Protein AF-A0A355FZE1-F1 (afdb_monomer)

Mean predicted aligned error: 9.06 Å

Radius of gyration: 17.26 Å; Cα contacts (8 Å, |Δi|>4): 70; chains: 1; bounding box: 46×21×51 Å

Structure (mmCIF, N/CA/C/O backbone):
data_AF-A0A355FZE1-F1
#
_entry.id   AF-A0A355FZE1-F1
#
loop_
_atom_site.group_PDB
_atom_site.id
_atom_site.type_symbol
_atom_site.label_atom_id
_atom_site.label_alt_id
_atom_site.label_comp_id
_atom_site.label_asym_id
_atom_site.label_entity_id
_atom_site.label_seq_id
_atom_site.pdbx_PDB_ins_code
_atom_site.Cartn_x
_atom_site.Cartn_y
_atom_site.Cartn_z
_atom_site.occupancy
_atom_site.B_iso_or_equiv
_atom_site.auth_seq_id
_atom_site.auth_comp_id
_atom_site.auth_asym_id
_atom_site.auth_atom_id
_atom_site.pdbx_PDB_model_num
ATOM 1 N N . MET A 1 1 ? 29.113 8.019 -31.674 1.00 62.69 1 MET A N 1
ATOM 2 C CA . MET A 1 1 ? 28.382 6.962 -30.937 1.00 62.69 1 MET A CA 1
ATOM 3 C C . MET A 1 1 ? 27.444 6.252 -31.897 1.00 62.69 1 MET A C 1
ATOM 5 O O . MET A 1 1 ? 26.692 6.928 -32.589 1.00 62.69 1 MET A O 1
ATOM 9 N N . ASN A 1 2 ? 27.499 4.921 -31.975 1.00 82.06 2 ASN A N 1
ATOM 10 C CA . ASN A 1 2 ? 26.604 4.149 -32.843 1.00 82.06 2 ASN A CA 1
ATOM 11 C C . ASN A 1 2 ? 25.167 4.205 -32.299 1.00 82.06 2 ASN A C 1
ATOM 13 O O . ASN A 1 2 ? 24.960 3.998 -31.106 1.00 82.06 2 ASN A O 1
ATOM 17 N N . ARG A 1 3 ? 24.172 4.452 -33.163 1.00 79.12 3 ARG A N 1
ATOM 18 C CA . ARG A 1 3 ? 22.740 4.500 -32.785 1.00 79.12 3 ARG A CA 1
ATOM 19 C C . ARG A 1 3 ? 22.289 3.226 -32.053 1.00 79.12 3 ARG A C 1
ATOM 21 O O . ARG A 1 3 ? 21.509 3.303 -31.112 1.00 79.12 3 ARG A O 1
ATOM 28 N N . THR A 1 4 ? 22.868 2.083 -32.413 1.00 81.75 4 THR A N 1
ATOM 29 C CA . THR A 1 4 ? 22.657 0.783 -31.760 1.00 81.75 4 THR A CA 1
ATOM 30 C C . THR A 1 4 ? 23.117 0.764 -30.299 1.00 81.75 4 THR A C 1
ATOM 32 O O . THR A 1 4 ? 22.442 0.196 -29.453 1.00 81.75 4 THR A O 1
ATOM 35 N N . PHE A 1 5 ? 24.231 1.424 -29.972 1.00 80.44 5 PHE A N 1
ATOM 36 C CA . PHE A 1 5 ? 24.755 1.490 -28.603 1.00 80.44 5 PHE A CA 1
ATOM 37 C C . PHE A 1 5 ? 23.846 2.318 -27.684 1.00 80.44 5 PHE A C 1
ATOM 39 O O . PHE A 1 5 ? 23.582 1.923 -26.552 1.00 80.44 5 PHE A O 1
ATOM 46 N N . ILE A 1 6 ? 23.310 3.432 -28.199 1.00 81.81 6 ILE A N 1
ATOM 47 C CA . ILE A 1 6 ? 22.346 4.274 -27.476 1.00 81.81 6 ILE A CA 1
ATOM 48 C C . ILE A 1 6 ? 21.060 3.486 -27.199 1.00 81.81 6 ILE A C 1
ATOM 50 O O . ILE A 1 6 ? 20.575 3.510 -26.075 1.00 81.81 6 ILE A O 1
ATOM 54 N N . ALA A 1 7 ? 20.547 2.740 -28.184 1.00 78.44 7 ALA A N 1
ATOM 55 C CA . ALA A 1 7 ? 19.356 1.908 -28.010 1.00 78.44 7 ALA A CA 1
ATOM 56 C C . ALA A 1 7 ? 19.547 0.812 -26.948 1.00 78.44 7 ALA A C 1
ATOM 58 O O . ALA A 1 7 ? 18.650 0.590 -26.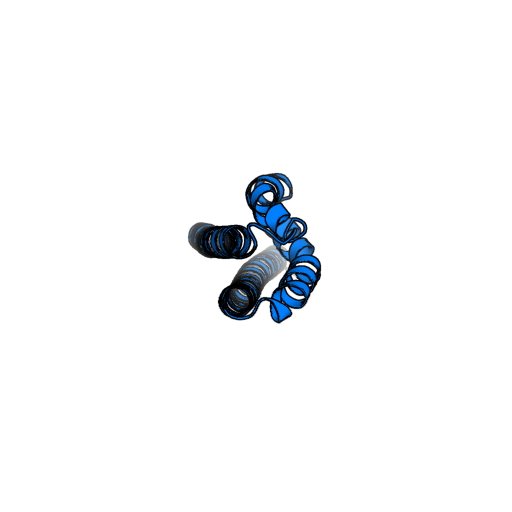141 1.00 78.44 7 ALA A O 1
ATOM 59 N N . VAL A 1 8 ? 20.720 0.171 -26.901 1.00 81.31 8 VAL A N 1
ATOM 60 C CA . VAL A 1 8 ? 21.039 -0.847 -25.884 1.00 81.31 8 VAL A CA 1
ATOM 61 C C . VAL A 1 8 ? 21.106 -0.238 -24.482 1.00 81.31 8 VAL A C 1
ATOM 63 O O . VAL A 1 8 ? 20.527 -0.799 -23.557 1.00 81.31 8 VAL A O 1
ATOM 66 N N . ILE A 1 9 ? 21.749 0.924 -24.316 1.00 82.69 9 ILE A N 1
ATOM 67 C CA . ILE A 1 9 ? 21.775 1.626 -23.021 1.00 82.69 9 ILE A CA 1
ATOM 68 C C . ILE A 1 9 ? 20.366 2.053 -22.609 1.00 82.69 9 ILE A C 1
ATOM 70 O O . ILE A 1 9 ? 19.992 1.880 -21.455 1.00 82.69 9 ILE A O 1
ATOM 74 N N . PHE A 1 10 ? 19.577 2.595 -23.537 1.00 72.50 10 PHE A N 1
ATOM 75 C CA . PHE A 1 10 ? 18.220 3.049 -23.246 1.00 72.50 10 PHE A CA 1
ATOM 76 C C . PHE A 1 10 ? 17.322 1.881 -22.830 1.00 72.50 10 PHE A C 1
ATOM 78 O O . PHE A 1 10 ? 16.635 1.964 -21.818 1.00 72.50 10 PHE A O 1
ATOM 85 N N . LEU A 1 11 ? 17.398 0.761 -23.554 1.00 78.62 11 LEU A N 1
ATOM 86 C CA . LEU A 1 11 ? 16.694 -0.471 -23.211 1.00 78.62 11 LEU A CA 1
ATOM 87 C C . LEU A 1 11 ? 17.116 -0.993 -21.831 1.00 78.62 11 LEU A C 1
ATOM 89 O O . LEU A 1 11 ? 16.263 -1.323 -21.013 1.00 78.62 11 LEU A O 1
ATOM 93 N N . PHE A 1 12 ? 18.420 -1.009 -21.545 1.00 73.31 12 PHE A N 1
ATOM 94 C CA . PHE A 1 12 ? 18.939 -1.420 -20.242 1.00 73.31 12 PHE A CA 1
ATOM 95 C C . PHE A 1 12 ? 18.441 -0.513 -19.107 1.00 73.31 12 PHE A C 1
ATOM 97 O O . PHE A 1 12 ? 17.981 -1.014 -18.085 1.00 73.31 12 PHE A O 1
ATOM 104 N N . LEU A 1 13 ? 18.478 0.811 -19.292 1.00 77.75 13 LEU A N 1
ATOM 105 C CA . LEU A 1 13 ? 17.978 1.778 -18.312 1.00 77.75 13 LEU A CA 1
ATOM 106 C C . LEU A 1 13 ? 16.485 1.581 -18.039 1.00 77.75 13 LEU A C 1
ATOM 108 O O . LEU A 1 13 ? 16.097 1.521 -16.878 1.00 77.75 13 LEU A O 1
ATOM 112 N N . VAL A 1 14 ? 15.667 1.414 -19.082 1.00 74.69 14 VAL A N 1
ATOM 113 C CA . VAL A 1 14 ? 14.220 1.172 -18.944 1.00 74.69 14 VAL A CA 1
ATOM 114 C C . VAL A 1 14 ? 13.948 -0.096 -18.137 1.00 74.69 14 VAL A C 1
ATOM 116 O O . VAL A 1 14 ? 13.121 -0.076 -17.227 1.00 74.69 14 VAL A O 1
ATOM 119 N N . ILE A 1 15 ? 14.678 -1.178 -18.418 1.00 72.50 15 ILE A N 1
ATOM 120 C CA . ILE A 1 15 ? 14.550 -2.438 -17.681 1.00 72.50 15 ILE A CA 1
ATOM 121 C C . ILE A 1 15 ? 14.935 -2.240 -16.211 1.00 72.50 15 ILE A C 1
ATOM 123 O O . ILE A 1 15 ? 14.166 -2.604 -15.325 1.00 72.50 15 ILE A O 1
ATOM 127 N N . VAL A 1 16 ? 16.087 -1.624 -15.925 1.00 73.06 16 VAL A N 1
ATOM 128 C CA . VAL A 1 16 ? 16.538 -1.378 -14.544 1.00 73.06 16 VAL A CA 1
ATOM 129 C C . VAL A 1 16 ? 15.538 -0.510 -13.780 1.00 73.06 16 VAL A C 1
ATOM 131 O O . VAL A 1 16 ? 15.205 -0.830 -12.637 1.00 73.06 16 VAL A O 1
ATOM 134 N N . THR A 1 17 ? 15.022 0.554 -14.395 1.00 72.75 17 THR A N 1
ATOM 135 C CA . THR A 1 17 ? 13.978 1.397 -13.801 1.00 72.75 17 THR A CA 1
ATOM 136 C C . THR A 1 17 ? 12.712 0.589 -13.508 1.00 72.75 17 THR A C 1
ATOM 138 O O . THR A 1 17 ? 12.208 0.657 -12.393 1.00 72.75 17 THR A O 1
ATOM 141 N N . ALA A 1 18 ? 12.242 -0.254 -14.431 1.00 69.44 18 ALA A N 1
ATOM 142 C CA . ALA A 1 18 ? 11.064 -1.094 -14.199 1.00 69.44 18 ALA A CA 1
ATOM 143 C C . ALA A 1 18 ? 11.257 -2.093 -13.036 1.00 69.44 18 ALA A C 1
ATOM 145 O O . ALA A 1 18 ? 10.379 -2.224 -12.179 1.00 69.44 18 ALA A O 1
ATOM 146 N N . VAL A 1 19 ? 12.423 -2.753 -12.955 1.00 71.12 19 VAL A N 1
ATOM 147 C CA . VAL A 1 19 ? 12.764 -3.686 -11.860 1.00 71.12 19 VAL A CA 1
ATOM 148 C C . VAL A 1 19 ? 12.830 -2.976 -10.517 1.00 71.12 19 VAL A C 1
ATOM 150 O O . VAL A 1 19 ? 12.214 -3.413 -9.544 1.00 71.12 19 VAL A O 1
ATOM 153 N N . THR A 1 20 ? 13.571 -1.874 -10.454 1.00 74.31 20 THR A N 1
ATOM 154 C CA . THR A 1 20 ? 13.775 -1.132 -9.206 1.00 74.31 20 THR A CA 1
ATOM 155 C C . THR A 1 20 ? 12.482 -0.507 -8.693 1.00 74.31 20 THR A C 1
ATOM 157 O O . THR A 1 20 ? 12.223 -0.582 -7.492 1.00 74.31 20 THR A O 1
ATOM 160 N N . SER A 1 21 ? 11.626 0.016 -9.576 1.00 75.94 21 SER A N 1
ATOM 161 C CA . SER A 1 21 ? 10.301 0.521 -9.203 1.00 75.94 21 SER A CA 1
ATOM 162 C C . SER A 1 21 ? 9.399 -0.584 -8.648 1.00 75.94 21 SER A C 1
ATOM 164 O O . SER A 1 21 ? 8.776 -0.383 -7.609 1.00 75.94 21 SER A O 1
ATOM 166 N N . SER A 1 22 ? 9.372 -1.773 -9.260 1.00 73.56 22 SER A N 1
ATOM 167 C CA . SER A 1 22 ? 8.563 -2.893 -8.754 1.00 73.56 22 SER A CA 1
ATOM 168 C C . SER A 1 22 ? 9.045 -3.398 -7.388 1.00 73.56 22 SER A C 1
ATOM 170 O O . SER A 1 22 ? 8.243 -3.596 -6.473 1.00 73.56 22 SER A O 1
ATOM 172 N N . ALA A 1 23 ? 10.359 -3.562 -7.208 1.00 79.50 23 ALA A N 1
ATOM 173 C CA . ALA A 1 23 ? 10.930 -3.976 -5.926 1.00 79.50 23 ALA A CA 1
ATOM 174 C C . ALA A 1 23 ? 10.669 -2.936 -4.822 1.00 79.50 23 ALA A C 1
ATOM 176 O O . ALA A 1 23 ? 10.312 -3.293 -3.697 1.00 79.50 23 ALA A O 1
ATOM 177 N N . TYR A 1 24 ? 10.800 -1.648 -5.152 1.00 84.38 24 TYR A N 1
ATOM 178 C CA . TYR A 1 24 ? 10.478 -0.551 -4.244 1.00 84.38 24 TYR A CA 1
ATOM 179 C C . TYR A 1 24 ? 9.005 -0.586 -3.820 1.00 84.38 24 TYR A C 1
ATOM 181 O O . TYR A 1 24 ? 8.715 -0.531 -2.628 1.00 84.38 24 TYR A O 1
ATOM 189 N N . LEU A 1 25 ? 8.078 -0.748 -4.764 1.00 81.62 25 LEU A N 1
ATOM 190 C CA . LEU A 1 25 ? 6.643 -0.760 -4.473 1.00 81.62 25 LEU A CA 1
ATOM 191 C C . LEU A 1 25 ? 6.201 -1.998 -3.695 1.00 81.62 25 LEU A C 1
ATOM 193 O O . LEU A 1 25 ? 5.383 -1.872 -2.787 1.00 81.62 25 LEU A O 1
ATOM 197 N N . ASN A 1 26 ? 6.778 -3.171 -3.972 1.00 82.69 26 ASN A N 1
ATOM 198 C CA . ASN A 1 26 ? 6.550 -4.362 -3.150 1.00 82.69 26 ASN A CA 1
ATOM 199 C C . ASN A 1 26 ? 6.967 -4.114 -1.697 1.00 82.69 26 ASN A C 1
ATOM 201 O O . ASN A 1 26 ? 6.187 -4.362 -0.783 1.00 82.69 26 ASN A O 1
ATOM 205 N N . ARG A 1 27 ? 8.147 -3.519 -1.480 1.00 86.75 27 ARG A N 1
ATOM 206 C CA . ARG A 1 27 ? 8.613 -3.166 -0.134 1.00 86.75 27 ARG A CA 1
ATOM 207 C C . ARG A 1 27 ? 7.698 -2.151 0.559 1.00 86.75 27 ARG A C 1
ATOM 209 O O . ARG A 1 27 ? 7.432 -2.300 1.747 1.00 86.75 27 ARG A O 1
ATOM 216 N N . GLN A 1 28 ? 7.212 -1.136 -0.160 1.00 85.12 28 GLN A N 1
ATOM 217 C CA . GLN A 1 28 ? 6.263 -0.159 0.391 1.00 85.12 28 GLN A CA 1
ATOM 218 C C . GLN A 1 28 ? 4.922 -0.806 0.758 1.00 85.12 28 GLN A C 1
ATOM 220 O O . GLN A 1 28 ? 4.344 -0.468 1.790 1.00 85.12 28 GLN A O 1
ATOM 225 N N . THR A 1 29 ? 4.454 -1.749 -0.062 1.00 85.44 29 THR A N 1
ATOM 226 C CA . THR A 1 29 ? 3.208 -2.490 0.178 1.00 85.44 29 THR A CA 1
ATOM 227 C C . THR A 1 29 ? 3.341 -3.404 1.392 1.00 85.44 29 THR A C 1
ATOM 229 O O . THR A 1 29 ? 2.461 -3.411 2.243 1.00 85.44 29 THR A O 1
ATOM 232 N N . ASP A 1 30 ? 4.469 -4.104 1.534 1.00 89.00 30 ASP A N 1
ATOM 233 C CA . ASP A 1 30 ? 4.763 -4.949 2.698 1.00 89.00 30 ASP A CA 1
ATOM 234 C C . ASP A 1 30 ? 4.834 -4.150 4.004 1.00 89.00 30 ASP A C 1
ATOM 236 O O . ASP A 1 30 ? 4.345 -4.590 5.047 1.00 89.00 30 ASP A O 1
ATOM 240 N N . GLU A 1 31 ? 5.425 -2.955 3.956 1.00 90.00 31 GLU A N 1
ATOM 241 C CA . GLU A 1 31 ? 5.476 -2.049 5.104 1.00 90.00 31 GLU A CA 1
ATOM 242 C C . GLU A 1 31 ? 4.071 -1.588 5.513 1.00 90.00 31 GLU A C 1
ATOM 244 O O . GLU A 1 31 ? 3.741 -1.602 6.699 1.00 90.00 31 GLU A O 1
ATOM 249 N N . LEU A 1 32 ? 3.231 -1.229 4.537 1.00 87.88 32 LEU A N 1
ATOM 250 C CA . LEU A 1 32 ? 1.838 -0.844 4.770 1.00 87.88 32 LEU A CA 1
ATOM 251 C C . LEU A 1 32 ? 0.996 -2.011 5.293 1.00 87.88 32 LEU A C 1
ATOM 253 O O . LEU A 1 32 ? 0.226 -1.808 6.223 1.00 87.88 32 LEU A O 1
ATOM 257 N N . LEU A 1 33 ? 1.181 -3.226 4.767 1.00 88.31 33 LEU A N 1
ATOM 258 C CA . LEU A 1 33 ? 0.530 -4.442 5.266 1.00 88.31 33 LEU A CA 1
ATOM 259 C C . LEU A 1 33 ? 0.897 -4.703 6.723 1.00 88.31 33 LEU A C 1
ATOM 261 O O . LEU A 1 33 ? 0.023 -4.847 7.571 1.00 88.31 33 LEU A O 1
ATOM 265 N N . THR A 1 34 ? 2.192 -4.670 7.034 1.00 90.81 34 THR A N 1
ATOM 266 C CA . THR A 1 34 ? 2.679 -4.865 8.405 1.00 90.81 34 THR A CA 1
ATOM 267 C C . THR A 1 34 ? 2.097 -3.815 9.354 1.00 90.81 34 THR A C 1
ATOM 269 O O . THR A 1 34 ? 1.774 -4.112 10.505 1.00 90.81 34 THR A O 1
ATOM 272 N N . LEU A 1 35 ? 1.977 -2.567 8.896 1.00 88.44 35 LEU A N 1
ATOM 273 C CA . LEU A 1 35 ? 1.396 -1.484 9.681 1.00 88.44 35 LEU A CA 1
ATOM 274 C C . LEU A 1 35 ? -0.123 -1.642 9.832 1.00 88.44 35 LEU A C 1
ATOM 276 O O . LEU A 1 35 ? -0.637 -1.406 10.920 1.00 88.44 35 LEU A O 1
ATOM 280 N N . ALA A 1 36 ? -0.822 -2.112 8.799 1.00 85.00 36 ALA A N 1
ATOM 281 C CA . ALA A 1 36 ? -2.254 -2.390 8.830 1.00 85.00 36 ALA A CA 1
ATOM 282 C C . ALA A 1 36 ? -2.598 -3.550 9.772 1.00 85.00 36 ALA A C 1
ATOM 284 O O . ALA A 1 36 ? -3.502 -3.427 10.594 1.00 85.00 36 ALA A O 1
ATOM 285 N N . GLU A 1 37 ? -1.820 -4.633 9.750 1.00 89.88 37 GLU A N 1
ATOM 286 C CA . GLU A 1 37 ? -1.948 -5.745 10.699 1.00 89.88 37 GLU A CA 1
ATOM 287 C C . GLU A 1 37 ? -1.724 -5.301 12.150 1.00 89.88 37 GLU A C 1
ATOM 289 O O . GLU A 1 37 ? -2.406 -5.762 13.072 1.00 89.88 37 GLU A O 1
ATOM 294 N N . LYS A 1 38 ? -0.760 -4.400 12.375 1.00 89.06 38 LYS A N 1
ATOM 295 C CA . LYS A 1 38 ? -0.512 -3.817 13.699 1.00 89.06 38 LYS A CA 1
ATOM 296 C C . LYS A 1 38 ? -1.641 -2.880 14.118 1.00 89.06 38 LYS A C 1
ATOM 298 O O . LYS A 1 38 ? -2.071 -2.965 15.265 1.00 89.06 38 LYS A O 1
ATOM 303 N N . ALA A 1 39 ? -2.135 -2.044 13.208 1.00 82.38 39 ALA A N 1
ATOM 304 C CA . ALA A 1 39 ? -3.255 -1.137 13.441 1.00 82.38 39 ALA A CA 1
ATOM 305 C C . ALA A 1 39 ? -4.542 -1.904 13.776 1.00 82.38 39 ALA A C 1
ATOM 307 O O . ALA A 1 39 ? -5.203 -1.593 14.760 1.00 82.38 39 ALA A O 1
ATOM 308 N N . PHE A 1 40 ? -4.812 -3.015 13.086 1.00 85.38 40 PHE A N 1
ATOM 309 C CA . PHE A 1 40 ? -5.935 -3.902 13.399 1.00 85.38 40 PHE A CA 1
ATOM 310 C C . PHE A 1 40 ? -5.940 -4.374 14.866 1.00 85.38 40 PHE A C 1
ATOM 312 O O . PHE A 1 40 ? -6.996 -4.512 15.486 1.00 85.38 40 PHE A O 1
ATOM 319 N N . ARG A 1 41 ? -4.754 -4.617 15.443 1.00 87.50 41 ARG A N 1
ATOM 320 C CA . ARG A 1 41 ? -4.591 -5.025 16.851 1.00 87.50 41 ARG A CA 1
ATOM 321 C C . ARG A 1 41 ? -4.509 -3.843 17.815 1.00 87.50 41 ARG A C 1
ATOM 323 O O . ARG A 1 41 ? -4.811 -4.009 18.993 1.00 87.50 41 ARG A O 1
ATOM 330 N N . ASN A 1 42 ? -4.058 -2.689 17.336 1.00 87.81 42 ASN A N 1
ATOM 331 C CA . ASN A 1 42 ? -3.826 -1.488 18.119 1.00 87.81 42 ASN A CA 1
ATOM 332 C C . ASN A 1 42 ? -4.325 -0.260 17.354 1.00 87.81 42 ASN A C 1
ATOM 334 O O . ASN A 1 42 ? -3.599 0.323 16.547 1.00 87.81 42 ASN A O 1
ATOM 338 N N . GLU A 1 43 ? -5.546 0.155 17.681 1.00 81.12 43 GLU A N 1
ATOM 339 C CA . GLU A 1 43 ? -6.246 1.273 17.046 1.00 81.12 43 GLU A CA 1
ATOM 340 C C . GLU A 1 43 ? -5.440 2.582 17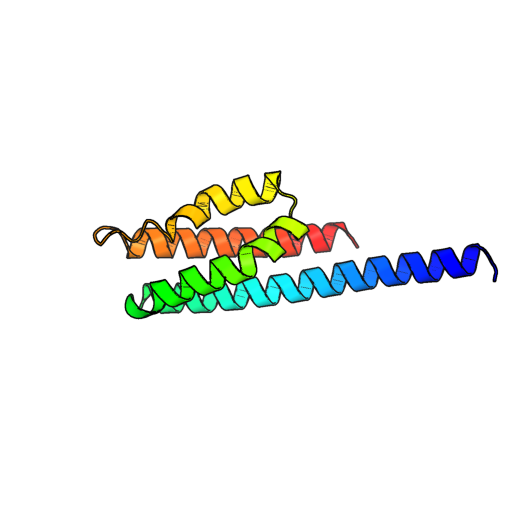.049 1.00 81.12 43 GLU A C 1
ATOM 342 O O . GLU A 1 43 ? -5.541 3.383 16.121 1.00 81.12 43 GLU A O 1
ATOM 347 N N . ALA A 1 44 ? -4.545 2.774 18.024 1.00 84.56 44 ALA A N 1
ATOM 348 C CA . ALA A 1 44 ? -3.683 3.952 18.094 1.00 84.56 44 ALA A CA 1
ATOM 349 C C . ALA A 1 44 ? -2.722 4.100 16.895 1.00 84.56 44 ALA A C 1
ATOM 351 O O . ALA A 1 44 ? -2.219 5.197 16.662 1.00 84.56 44 ALA A O 1
ATOM 352 N N . LEU A 1 45 ? -2.460 3.027 16.137 1.00 84.62 45 LEU A N 1
ATOM 353 C CA . LEU A 1 45 ? -1.588 3.041 14.953 1.00 84.62 45 LEU A CA 1
ATOM 354 C C . LEU A 1 45 ? -2.339 3.343 13.648 1.00 84.62 45 LEU A C 1
ATOM 356 O O . LEU A 1 45 ? -1.715 3.489 12.599 1.00 84.62 45 LEU A O 1
ATOM 360 N N . ALA A 1 46 ? -3.668 3.457 13.679 1.00 79.56 46 ALA A N 1
ATOM 361 C CA . ALA A 1 46 ? -4.438 3.779 12.481 1.00 79.56 46 ALA A CA 1
ATOM 362 C C . ALA A 1 46 ? -4.096 5.138 11.854 1.00 79.56 46 ALA A C 1
ATOM 364 O O . ALA A 1 46 ? -3.970 5.198 10.632 1.00 79.56 46 ALA A O 1
ATOM 365 N N . PRO A 1 47 ? -3.904 6.219 12.639 1.00 81.06 47 PRO A N 1
ATOM 366 C CA . PRO A 1 47 ? -3.476 7.499 12.085 1.00 81.06 47 PRO A CA 1
ATOM 367 C C . PRO A 1 47 ? -2.130 7.387 11.362 1.00 81.06 47 PRO A C 1
ATOM 369 O O . PRO A 1 47 ? -1.968 7.945 10.283 1.00 81.06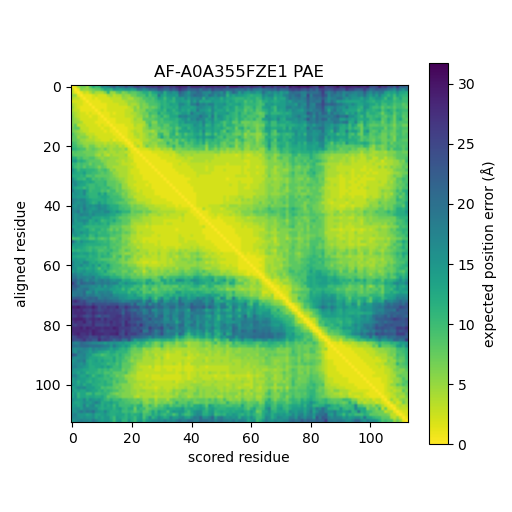 47 PRO A O 1
ATOM 372 N N . GLU A 1 48 ? -1.191 6.607 11.910 1.00 87.00 48 GLU A N 1
ATOM 373 C CA . GLU A 1 48 ? 0.107 6.353 11.277 1.00 87.00 48 GLU A CA 1
ATOM 374 C C . GLU A 1 48 ? -0.055 5.601 9.951 1.00 87.00 48 GLU A C 1
ATOM 376 O O . GLU A 1 48 ? 0.578 5.962 8.961 1.00 87.00 48 GLU A O 1
ATOM 381 N N . LEU A 1 49 ? -0.939 4.598 9.903 1.00 83.56 49 LEU A N 1
ATOM 382 C CA . LEU A 1 49 ? -1.271 3.877 8.674 1.00 83.56 49 LEU A CA 1
ATOM 383 C C . LEU A 1 49 ? -1.841 4.808 7.600 1.00 83.56 49 LEU A C 1
ATOM 385 O O . LEU A 1 49 ? -1.420 4.726 6.448 1.00 83.56 49 LEU A O 1
ATOM 389 N N . VAL A 1 50 ? -2.758 5.703 7.977 1.00 81.44 50 VAL A N 1
ATOM 390 C CA . VAL A 1 50 ? -3.361 6.685 7.062 1.00 81.44 50 VAL A CA 1
ATOM 391 C C . VAL A 1 50 ? -2.288 7.625 6.518 1.00 81.44 50 VAL A C 1
ATOM 393 O O . VAL A 1 50 ? -2.143 7.744 5.305 1.00 81.44 50 VAL A O 1
ATOM 396 N N . THR A 1 51 ? -1.472 8.222 7.390 1.00 84.25 51 THR A N 1
ATOM 397 C CA . THR A 1 51 ? -0.377 9.110 6.972 1.00 84.25 51 THR A CA 1
ATOM 398 C C . THR A 1 51 ? 0.607 8.386 6.052 1.00 84.25 51 THR A C 1
ATOM 400 O O . THR A 1 51 ? 0.981 8.906 5.002 1.00 84.25 51 THR A O 1
ATOM 403 N N . LYS A 1 52 ? 0.995 7.151 6.391 1.00 85.44 52 LYS A N 1
ATOM 404 C CA . LYS A 1 52 ? 1.905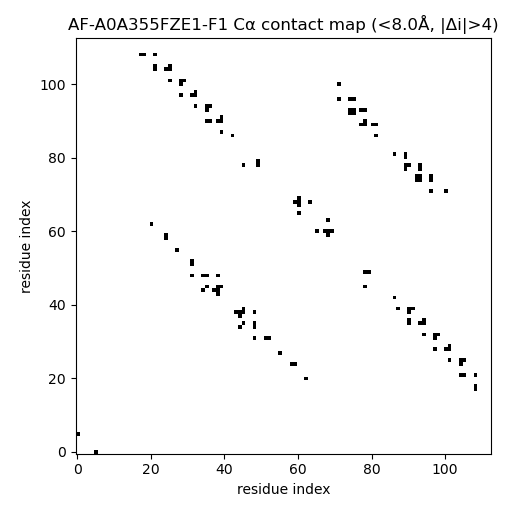 6.349 5.563 1.00 85.44 52 LYS A CA 1
ATOM 405 C C . LYS A 1 52 ? 1.297 5.975 4.219 1.00 85.44 52 LYS A C 1
ATOM 407 O O . LYS A 1 52 ? 2.028 5.925 3.231 1.00 85.44 52 LYS A O 1
ATOM 412 N N . TRP A 1 53 ? -0.004 5.707 4.163 1.00 84.44 53 TRP A N 1
ATOM 413 C CA . TRP A 1 53 ? -0.711 5.491 2.907 1.00 84.44 53 TRP A CA 1
ATOM 414 C C . TRP A 1 53 ? -0.681 6.755 2.046 1.00 84.44 53 TRP A C 1
ATOM 416 O O . TRP A 1 53 ? -0.268 6.689 0.892 1.00 84.44 53 TRP A O 1
ATOM 426 N N . GLU A 1 54 ? -1.014 7.915 2.611 1.00 83.06 54 GLU A N 1
ATOM 427 C CA . GLU A 1 54 ? -1.028 9.197 1.897 1.00 83.06 54 GLU A CA 1
ATOM 428 C C . GLU A 1 54 ? 0.348 9.598 1.346 1.00 83.06 54 GLU A C 1
ATOM 430 O O . GLU A 1 54 ? 0.438 10.095 0.223 1.00 83.06 54 GLU A O 1
ATOM 435 N N . GLU A 1 55 ? 1.425 9.334 2.091 1.00 85.44 55 GLU A N 1
ATOM 436 C CA . GLU A 1 55 ? 2.806 9.545 1.632 1.00 85.44 55 GLU A CA 1
ATOM 437 C C . GLU A 1 55 ? 3.139 8.692 0.395 1.00 85.44 55 GLU A C 1
ATOM 439 O O . GLU A 1 55 ? 3.891 9.114 -0.486 1.00 85.44 55 GLU A O 1
ATOM 444 N N . LYS A 1 56 ? 2.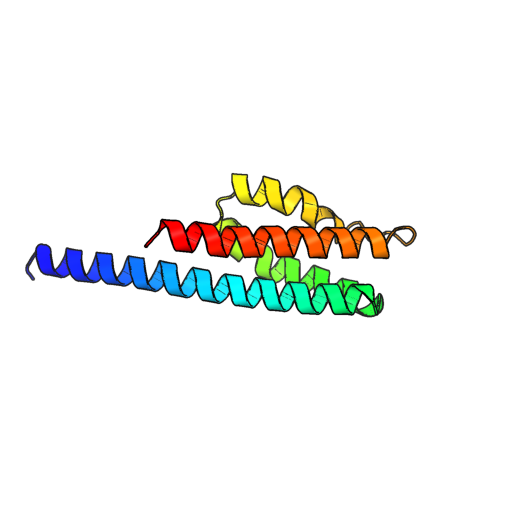592 7.473 0.325 1.00 82.75 56 LYS A N 1
ATOM 445 C CA . LYS A 1 56 ? 2.984 6.444 -0.651 1.00 82.75 56 LYS A CA 1
ATOM 446 C C . LYS A 1 56 ? 2.007 6.316 -1.822 1.00 82.75 56 LYS A C 1
ATOM 448 O O . LYS A 1 56 ? 2.397 5.818 -2.878 1.00 82.75 56 LYS A O 1
ATOM 453 N N . GLN A 1 57 ? 0.771 6.802 -1.680 1.00 75.38 57 GLN A N 1
ATOM 454 C CA . GLN A 1 57 ? -0.303 6.665 -2.672 1.00 75.38 57 GLN A CA 1
ATOM 455 C C . GLN A 1 57 ? 0.070 7.259 -4.038 1.00 75.38 57 GLN A C 1
ATOM 457 O O . GLN A 1 57 ? -0.293 6.709 -5.074 1.00 75.38 57 GLN A O 1
ATOM 462 N N . VAL A 1 58 ? 0.866 8.335 -4.055 1.00 78.62 58 VAL A N 1
ATOM 463 C CA . VAL A 1 58 ? 1.337 8.976 -5.294 1.00 78.62 58 VAL A CA 1
ATOM 464 C C . VAL A 1 58 ? 2.237 8.031 -6.094 1.00 78.62 58 VAL A C 1
ATOM 466 O O . VAL A 1 58 ? 2.089 7.917 -7.308 1.00 78.62 58 VAL A O 1
ATOM 469 N N . ALA A 1 59 ? 3.142 7.310 -5.426 1.00 75.19 59 ALA A N 1
ATOM 470 C CA . ALA A 1 59 ? 4.040 6.366 -6.090 1.00 75.19 59 ALA A CA 1
ATOM 471 C C . ALA A 1 59 ? 3.272 5.171 -6.680 1.00 75.19 59 ALA A C 1
ATOM 473 O O . ALA A 1 59 ? 3.568 4.739 -7.795 1.00 75.19 59 ALA A O 1
ATOM 474 N N . PHE A 1 60 ? 2.253 4.678 -5.969 1.00 75.38 60 PHE A N 1
ATOM 475 C CA . PHE A 1 60 ? 1.366 3.629 -6.477 1.00 75.38 60 PHE A CA 1
ATOM 476 C C . PHE A 1 60 ? 0.539 4.103 -7.678 1.00 75.38 60 PHE A C 1
ATOM 478 O O . PHE A 1 60 ? 0.457 3.384 -8.673 1.00 75.38 60 PHE A O 1
ATOM 485 N N . ALA A 1 61 ? -0.005 5.323 -7.629 1.00 72.44 61 ALA A N 1
ATOM 486 C CA . ALA A 1 61 ? -0.780 5.907 -8.722 1.00 72.44 61 ALA A CA 1
ATOM 487 C C . ALA A 1 61 ? 0.031 6.059 -10.014 1.00 72.44 61 ALA A C 1
ATOM 489 O O . ALA A 1 61 ? -0.452 5.736 -11.099 1.00 72.44 61 ALA A O 1
ATOM 490 N N . VAL A 1 62 ? 1.283 6.510 -9.895 1.00 72.31 62 VAL A N 1
ATOM 491 C CA . VAL A 1 62 ? 2.197 6.660 -11.036 1.00 72.31 62 VAL A CA 1
ATOM 492 C C . VAL A 1 62 ? 2.528 5.307 -11.668 1.00 72.31 62 VAL A C 1
ATOM 494 O O . VAL A 1 62 ? 2.610 5.213 -12.889 1.00 72.31 62 VAL A O 1
ATOM 497 N N . PHE A 1 63 ? 2.705 4.258 -10.862 1.00 71.19 63 PHE A N 1
ATOM 498 C CA . PHE A 1 63 ? 3.098 2.943 -11.368 1.00 71.19 63 PHE A CA 1
ATOM 499 C C . PHE A 1 63 ? 1.942 2.145 -11.976 1.00 71.19 63 PHE A C 1
ATOM 501 O O . PHE A 1 63 ? 2.123 1.485 -12.994 1.00 71.19 63 PHE A O 1
ATOM 508 N N . LEU A 1 64 ? 0.760 2.193 -11.361 1.00 67.75 64 LEU A N 1
ATOM 509 C CA . LEU A 1 64 ? -0.409 1.430 -11.811 1.00 67.75 64 LEU A CA 1
ATOM 510 C C . LEU A 1 64 ? -1.181 2.139 -12.928 1.00 67.75 64 LEU A C 1
ATOM 512 O O . LEU A 1 64 ? -1.963 1.505 -13.630 1.00 67.75 64 LEU A O 1
ATOM 516 N N . GLY A 1 65 ? -0.957 3.441 -13.106 1.00 70.06 65 GLY A N 1
ATOM 517 C CA . GLY A 1 65 ? -1.807 4.298 -13.922 1.00 70.06 65 GLY A CA 1
ATOM 518 C C . GLY A 1 65 ? -3.039 4.747 -13.135 1.00 70.06 65 GLY A C 1
ATOM 519 O O . GLY A 1 65 ? -3.604 3.993 -12.341 1.00 70.06 65 GLY A O 1
ATOM 520 N N . HIS A 1 66 ? -3.456 5.997 -13.350 1.00 63.16 66 HIS A N 1
ATOM 521 C CA . HIS A 1 66 ? -4.479 6.652 -12.530 1.00 63.16 66 HIS A CA 1
ATOM 522 C C . HIS A 1 66 ? -5.812 5.882 -12.499 1.00 63.16 66 HIS A C 1
ATOM 524 O O . HIS A 1 66 ? -6.433 5.822 -11.441 1.00 63.16 66 HIS A O 1
ATOM 530 N N . ASP A 1 67 ? -6.219 5.243 -13.600 1.00 58.69 67 ASP A N 1
ATOM 531 C CA . ASP A 1 67 ? -7.496 4.518 -13.692 1.00 58.69 67 ASP A CA 1
ATOM 532 C C . ASP A 1 67 ? -7.493 3.199 -12.898 1.00 58.69 67 ASP A C 1
ATOM 534 O O . ASP A 1 67 ? -8.436 2.898 -12.165 1.00 58.69 67 ASP A O 1
ATOM 538 N N . HIS A 1 68 ? -6.405 2.422 -12.986 1.00 64.56 68 HIS A N 1
ATOM 539 C CA . HIS A 1 68 ? -6.234 1.199 -12.189 1.00 64.56 68 HIS A CA 1
ATOM 540 C C . HIS A 1 68 ? -6.013 1.528 -10.714 1.00 64.56 68 HIS A C 1
ATOM 542 O O . HIS A 1 68 ? -6.522 0.833 -9.834 1.00 64.56 68 HIS A O 1
ATOM 548 N N . PHE A 1 69 ? -5.291 2.615 -10.439 1.00 67.81 69 PHE A N 1
ATOM 549 C CA . PHE A 1 69 ? -5.129 3.105 -9.086 1.00 67.81 69 PHE A CA 1
ATOM 550 C C . PHE A 1 69 ? -6.456 3.582 -8.505 1.00 67.81 69 PHE A C 1
ATOM 552 O O . PHE A 1 69 ? -6.765 3.155 -7.415 1.00 67.81 69 PHE A O 1
ATOM 559 N N . GLU A 1 70 ? -7.286 4.370 -9.192 1.00 64.00 70 GLU A N 1
ATOM 560 C CA . GLU A 1 70 ? -8.618 4.769 -8.697 1.00 64.00 70 GLU A CA 1
ATOM 561 C C . GLU A 1 70 ? -9.530 3.560 -8.430 1.00 64.00 70 GLU A C 1
ATOM 563 O O . GLU A 1 70 ? -10.226 3.542 -7.417 1.00 64.00 70 GLU A O 1
ATOM 568 N N . SER A 1 71 ? -9.469 2.515 -9.264 1.00 64.12 71 SER A N 1
ATOM 569 C CA . SER A 1 71 ? -10.201 1.259 -9.039 1.00 64.12 71 SER A CA 1
ATOM 570 C C . SER A 1 71 ? -9.775 0.526 -7.758 1.00 64.12 71 SER A C 1
ATOM 572 O O . SER A 1 71 ? -10.620 -0.076 -7.099 1.00 64.12 71 SER A O 1
ATOM 574 N N . LEU A 1 72 ? -8.485 0.547 -7.407 1.00 59.69 72 LEU A N 1
ATOM 575 C CA . LEU A 1 72 ? -7.938 -0.096 -6.201 1.00 59.69 72 LEU A CA 1
ATOM 576 C C . LEU A 1 72 ? -8.018 0.833 -4.970 1.00 59.69 72 LEU A C 1
ATOM 578 O O . LEU A 1 72 ? -8.367 0.414 -3.870 1.00 59.69 72 LEU A O 1
ATOM 582 N N . ASN A 1 73 ? -7.767 2.125 -5.174 1.00 61.19 73 ASN A N 1
ATOM 583 C CA . ASN A 1 73 ? -7.788 3.215 -4.200 1.00 61.19 73 ASN A CA 1
ATOM 584 C C . ASN A 1 73 ? -9.213 3.551 -3.757 1.00 61.19 73 ASN A C 1
ATOM 586 O O . ASN A 1 73 ? -9.420 3.911 -2.605 1.00 61.19 73 ASN A O 1
ATOM 590 N N . GLY A 1 74 ? -10.219 3.357 -4.617 1.00 48.91 74 GLY A N 1
ATOM 591 C CA . GLY A 1 74 ? -11.632 3.435 -4.242 1.00 48.91 74 GLY A CA 1
ATOM 592 C C . GLY A 1 74 ? -11.989 2.541 -3.050 1.00 48.91 74 GLY A C 1
ATOM 593 O O . GLY A 1 74 ? -12.914 2.867 -2.317 1.00 48.91 74 GLY A O 1
ATOM 594 N N . SER A 1 75 ? -11.201 1.486 -2.807 1.00 50.38 75 SER A N 1
ATOM 595 C CA . SER A 1 75 ? -11.340 0.574 -1.666 1.00 50.38 75 SER A CA 1
ATOM 596 C C . SER A 1 75 ? -10.367 0.849 -0.501 1.00 50.38 75 SER A C 1
ATOM 598 O O . SER A 1 75 ? -10.536 0.296 0.575 1.00 50.38 75 SER A O 1
ATOM 600 N N . VAL A 1 76 ? -9.344 1.700 -0.677 1.00 52.34 76 VAL A N 1
ATOM 601 C CA . VAL A 1 76 ? -8.442 2.172 0.407 1.00 52.34 76 VAL A CA 1
ATOM 602 C C . VAL A 1 76 ? -8.834 3.579 0.893 1.00 52.34 76 VAL A C 1
ATOM 604 O O . VAL A 1 76 ? -8.365 4.058 1.924 1.00 52.34 76 VAL A O 1
ATOM 607 N N . LYS A 1 77 ? -9.815 4.212 0.232 1.00 52.00 77 LYS A N 1
ATOM 608 C CA . LYS A 1 77 ? -10.573 5.368 0.743 1.00 52.00 77 LYS A CA 1
ATOM 609 C C . LYS A 1 77 ? -11.302 5.076 2.068 1.00 52.00 77 LYS A C 1
ATOM 611 O O . LYS A 1 77 ? -11.864 6.005 2.627 1.00 52.00 77 LYS A O 1
ATOM 616 N N . VAL A 1 78 ? -11.266 3.846 2.592 1.00 52.28 78 VAL A N 1
ATOM 617 C CA . VAL A 1 78 ? -11.853 3.430 3.881 1.00 52.28 78 VAL A CA 1
ATOM 618 C C . VAL A 1 78 ? -11.008 3.887 5.086 1.00 52.28 78 VAL A C 1
ATOM 620 O O . VAL A 1 78 ? -11.544 4.093 6.171 1.00 52.28 78 VAL A O 1
ATOM 623 N N . LEU A 1 79 ? -9.709 4.162 4.903 1.00 53.56 79 LEU A N 1
ATOM 624 C CA . LEU A 1 79 ? -8.822 4.607 5.991 1.00 53.56 79 LEU A CA 1
ATOM 625 C C . LEU A 1 79 ? -9.218 5.978 6.601 1.00 53.56 79 LEU A C 1
ATOM 627 O O . LEU A 1 79 ? -9.197 6.109 7.823 1.00 53.56 79 LEU A O 1
ATOM 631 N N . PRO A 1 80 ? -9.665 6.987 5.825 1.00 50.59 80 PRO A N 1
ATOM 632 C CA . PRO A 1 80 ? -10.292 8.198 6.373 1.00 50.59 80 PRO A CA 1
ATOM 633 C C . PRO A 1 80 ? -11.668 7.993 7.036 1.00 50.59 80 PRO A C 1
ATOM 635 O O . PRO A 1 80 ? -12.122 8.874 7.766 1.00 50.59 80 PRO A O 1
ATOM 638 N N . TYR A 1 81 ? -12.351 6.866 6.792 1.00 48.75 81 TYR A N 1
ATOM 639 C CA . TYR A 1 81 ? -13.674 6.551 7.354 1.00 48.75 81 TYR A CA 1
ATOM 640 C C . TYR A 1 81 ? -13.610 5.680 8.613 1.00 48.75 81 TYR A C 1
ATOM 642 O O . TYR A 1 81 ? -14.619 5.090 8.992 1.00 48.75 81 TYR A O 1
ATOM 650 N N . LEU A 1 82 ? -12.477 5.673 9.323 1.00 51.97 82 LEU A N 1
ATOM 651 C CA . LEU A 1 82 ? -12.350 5.167 10.696 1.00 51.97 82 LEU A CA 1
ATOM 652 C C . LEU A 1 82 ? -13.169 6.027 11.689 1.00 51.97 82 LEU A C 1
ATOM 654 O O . LEU A 1 82 ? -12.648 6.607 12.640 1.00 51.97 82 LEU A O 1
ATOM 658 N N . LYS A 1 83 ? -14.478 6.149 11.459 1.00 52.50 83 LYS A N 1
ATOM 659 C CA . LYS A 1 83 ? -15.452 6.684 12.402 1.00 52.50 83 LYS A CA 1
ATOM 660 C C . LYS A 1 83 ? -15.896 5.540 13.306 1.00 52.50 83 LYS A C 1
ATOM 662 O O . LYS A 1 83 ? -16.823 4.832 12.955 1.00 52.50 83 LYS A O 1
ATOM 667 N N . GLN A 1 84 ? -15.185 5.390 14.423 1.00 55.34 84 GLN A N 1
ATOM 668 C CA . GLN A 1 84 ? -15.523 4.807 15.740 1.00 55.34 84 GLN A CA 1
ATOM 669 C C . GLN A 1 84 ? -16.385 3.528 15.897 1.00 55.34 84 GLN A C 1
ATOM 671 O O . GLN A 1 84 ? -16.255 2.905 16.945 1.00 55.34 84 GLN A O 1
ATOM 676 N N . GLU A 1 85 ? -17.204 3.083 14.941 1.00 55.84 85 GLU A N 1
ATOM 677 C CA . GLU A 1 85 ? -18.079 1.905 15.093 1.00 55.84 85 GLU A CA 1
ATOM 678 C C . GLU A 1 85 ? -17.597 0.675 14.292 1.00 55.84 85 GLU A C 1
ATOM 680 O O . GLU A 1 85 ? -17.649 -0.424 14.836 1.00 55.84 85 G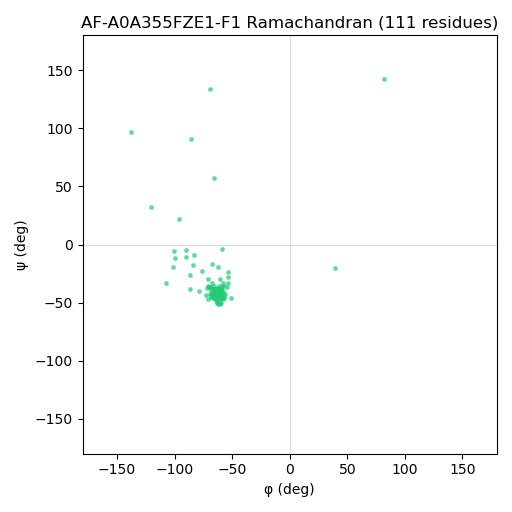LU A O 1
ATOM 685 N N . ASP A 1 86 ? -16.972 0.844 13.114 1.00 68.75 86 ASP A N 1
ATOM 686 C CA . ASP A 1 86 ? -16.512 -0.274 12.249 1.00 68.75 86 ASP A CA 1
ATOM 687 C C . ASP A 1 86 ? -14.995 -0.282 11.970 1.00 68.75 86 ASP A C 1
ATOM 689 O O . ASP A 1 86 ? -14.511 -0.722 10.924 1.00 68.75 86 ASP A O 1
ATOM 693 N N . TYR A 1 87 ? -14.196 0.184 12.935 1.00 70.81 87 TYR A N 1
ATOM 694 C CA . TYR A 1 87 ? -12.735 0.299 12.805 1.00 70.81 87 TYR A CA 1
ATOM 695 C C . TYR A 1 87 ? -12.046 -0.990 12.322 1.00 70.81 87 TYR A C 1
ATOM 697 O O . TYR A 1 87 ? -11.180 -0.978 11.445 1.00 70.81 87 TYR A O 1
ATOM 705 N N . ARG A 1 88 ? -12.428 -2.128 12.909 1.00 73.62 88 ARG A N 1
ATOM 706 C CA . ARG A 1 88 ? -11.801 -3.421 12.610 1.00 73.62 88 ARG A CA 1
ATOM 707 C C . ARG A 1 88 ? -12.153 -3.933 11.221 1.00 73.62 88 ARG A C 1
ATOM 709 O O . ARG A 1 88 ? -11.297 -4.541 10.587 1.00 73.62 88 ARG A O 1
ATOM 716 N N . GLU A 1 89 ? -13.378 -3.695 10.768 1.00 77.06 89 GLU A N 1
ATOM 717 C CA . GLU A 1 89 ? -13.829 -4.092 9.435 1.00 77.06 89 GLU A CA 1
ATOM 718 C C . GLU A 1 89 ? -13.105 -3.271 8.366 1.00 77.06 89 GLU A C 1
ATOM 720 O O . GLU A 1 89 ? -12.501 -3.843 7.462 1.00 77.06 89 GLU A O 1
ATOM 725 N N . ALA A 1 90 ? -13.012 -1.955 8.568 1.00 73.06 90 ALA A N 1
ATOM 726 C CA . ALA A 1 90 ? -12.230 -1.057 7.725 1.00 73.06 90 ALA A CA 1
ATOM 727 C C . ALA A 1 90 ? -10.744 -1.454 7.638 1.00 73.06 90 ALA A C 1
ATOM 729 O O . ALA A 1 90 ? -10.160 -1.476 6.553 1.00 73.06 90 ALA A O 1
ATOM 730 N N . CYS A 1 91 ? -10.113 -1.800 8.766 1.00 75.31 91 CYS A N 1
ATOM 731 C CA . CYS A 1 91 ? -8.733 -2.291 8.762 1.00 75.31 91 CYS A CA 1
ATOM 732 C C . CYS A 1 91 ? -8.590 -3.654 8.070 1.00 75.31 91 CYS A C 1
ATOM 734 O O . CYS A 1 91 ? -7.602 -3.866 7.370 1.00 75.31 91 CYS A O 1
ATOM 736 N N . ALA A 1 92 ? -9.545 -4.573 8.242 1.00 79.75 92 ALA A N 1
ATOM 737 C CA . ALA A 1 92 ? -9.526 -5.867 7.563 1.00 79.75 92 ALA A CA 1
ATOM 738 C C . ALA A 1 92 ? -9.667 -5.706 6.040 1.00 79.75 92 ALA A C 1
ATOM 740 O O . ALA A 1 92 ? -8.911 -6.319 5.286 1.00 79.75 92 ALA A O 1
ATOM 741 N N . GLU A 1 93 ? -10.565 -4.832 5.587 1.00 78.81 93 GLU A N 1
ATOM 742 C CA . GLU A 1 93 ? -10.722 -4.494 4.172 1.00 78.81 93 GLU A CA 1
ATOM 743 C C . GLU A 1 93 ? -9.450 -3.851 3.604 1.00 78.81 93 GLU A C 1
ATOM 745 O O . GLU A 1 93 ? -8.973 -4.251 2.541 1.00 78.81 93 GLU A O 1
ATOM 750 N N . ALA A 1 94 ? -8.832 -2.926 4.347 1.00 75.81 94 ALA A N 1
ATOM 751 C CA . ALA A 1 94 ? -7.564 -2.319 3.951 1.00 75.81 94 ALA A CA 1
ATOM 752 C C . ALA A 1 94 ? -6.446 -3.363 3.775 1.00 75.81 94 ALA A C 1
ATOM 754 O O . ALA A 1 94 ? -5.696 -3.283 2.803 1.00 75.81 94 ALA A O 1
ATOM 755 N N . ILE A 1 95 ? -6.347 -4.361 4.664 1.00 83.31 95 ILE A N 1
ATOM 756 C CA . ILE A 1 95 ? -5.374 -5.461 4.535 1.00 83.31 95 ILE A CA 1
ATOM 757 C C . ILE A 1 95 ? -5.621 -6.242 3.241 1.00 83.31 95 ILE A C 1
ATOM 759 O O . ILE A 1 95 ? -4.699 -6.379 2.440 1.00 83.31 95 ILE A O 1
ATOM 763 N N . VAL A 1 96 ? -6.860 -6.679 2.988 1.00 83.94 96 VAL A N 1
ATOM 764 C CA . VAL A 1 96 ? -7.218 -7.423 1.764 1.00 83.94 96 VAL A CA 1
ATOM 765 C C . VAL A 1 96 ? -6.855 -6.624 0.510 1.00 83.94 96 VAL A C 1
ATOM 767 O O . VAL A 1 96 ? -6.270 -7.157 -0.431 1.00 83.94 96 VAL A O 1
ATOM 770 N N . LYS A 1 97 ? -7.130 -5.317 0.500 1.00 78.75 97 LYS A N 1
ATOM 771 C CA . LYS A 1 97 ? -6.816 -4.450 -0.643 1.00 78.75 97 LYS A CA 1
ATOM 772 C C . LYS A 1 97 ? -5.324 -4.227 -0.845 1.00 78.75 97 LYS A C 1
ATOM 774 O O . LYS A 1 97 ? -4.862 -4.191 -1.986 1.00 78.75 97 LYS A O 1
ATOM 779 N N . LEU A 1 98 ? -4.555 -4.123 0.233 1.00 81.50 98 LEU A N 1
ATOM 780 C CA . LEU A 1 98 ? -3.097 -4.071 0.157 1.00 81.50 98 LEU A CA 1
ATOM 781 C C . LEU A 1 98 ? -2.503 -5.408 -0.331 1.00 81.50 98 LEU A C 1
ATOM 783 O O . LEU A 1 98 ? -1.514 -5.405 -1.066 1.00 81.50 98 LEU A O 1
ATOM 787 N N . GLU A 1 99 ? -3.115 -6.549 -0.002 1.00 84.69 99 GLU A N 1
ATOM 788 C CA . GLU A 1 99 ? -2.727 -7.857 -0.550 1.00 84.69 99 GLU A CA 1
ATOM 789 C C . GLU A 1 99 ? -3.050 -7.978 -2.049 1.00 84.69 99 GLU A C 1
ATOM 791 O O . GLU A 1 99 ? -2.204 -8.429 -2.830 1.00 84.69 99 GLU A O 1
ATOM 796 N N . GLU A 1 100 ? -4.230 -7.519 -2.482 1.00 81.81 100 GLU A N 1
ATOM 797 C CA . GLU A 1 100 ? -4.601 -7.422 -3.902 1.00 81.81 100 GLU A CA 1
ATOM 798 C C . GLU A 1 100 ? -3.596 -6.548 -4.673 1.00 81.81 100 GLU A C 1
ATOM 800 O O . GLU A 1 100 ? -3.091 -6.949 -5.727 1.00 81.81 100 GLU A O 1
ATOM 805 N N . LEU A 1 101 ? -3.242 -5.388 -4.109 1.00 79.00 101 LEU A N 1
ATOM 806 C CA . LEU A 1 101 ? -2.246 -4.466 -4.654 1.00 79.00 101 LEU A CA 1
ATOM 807 C C . LEU A 1 101 ? -0.881 -5.148 -4.829 1.00 79.00 101 LEU A C 1
ATOM 809 O O . LEU A 1 101 ? -0.272 -5.059 -5.898 1.00 79.00 101 LEU A O 1
ATOM 813 N N . LYS A 1 102 ? -0.418 -5.881 -3.810 1.00 80.62 102 LYS A N 1
ATOM 814 C CA . LYS A 1 102 ? 0.846 -6.632 -3.844 1.00 80.62 102 LYS A CA 1
ATOM 815 C C . LYS A 1 102 ? 0.848 -7.707 -4.932 1.00 80.62 102 LYS A C 1
ATOM 817 O O . LYS A 1 102 ? 1.825 -7.840 -5.678 1.00 80.62 102 LYS A O 1
ATOM 822 N N . SER A 1 103 ? -0.243 -8.466 -5.036 1.00 80.69 103 SER A N 1
ATOM 823 C CA . SER A 1 103 ? -0.423 -9.484 -6.075 1.00 80.69 103 SER A CA 1
ATOM 824 C C . SER A 1 103 ? -0.362 -8.859 -7.471 1.00 80.69 103 SER A C 1
ATOM 826 O O . SER A 1 103 ? 0.345 -9.360 -8.348 1.00 80.69 103 SER A O 1
ATOM 828 N N . HIS A 1 104 ? -1.010 -7.705 -7.657 1.00 74.38 104 HIS A N 1
ATOM 829 C CA . HIS A 1 104 ? -1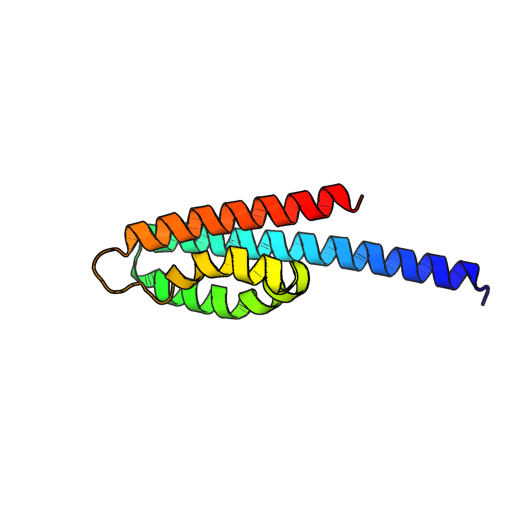.013 -6.989 -8.928 1.00 74.38 104 HIS A CA 1
ATOM 830 C C . HIS A 1 104 ? 0.372 -6.439 -9.303 1.00 74.38 104 HIS A C 1
ATOM 832 O O . HIS A 1 104 ? 0.826 -6.654 -10.425 1.00 74.38 104 HIS A O 1
ATOM 838 N N . ILE A 1 105 ? 1.095 -5.801 -8.374 1.00 73.69 105 ILE A N 1
ATOM 839 C CA . ILE A 1 105 ? 2.472 -5.322 -8.612 1.00 73.69 105 ILE A CA 1
ATOM 840 C C . ILE A 1 105 ? 3.385 -6.488 -9.021 1.00 73.69 105 ILE A C 1
ATOM 842 O O . ILE A 1 105 ? 4.195 -6.361 -9.944 1.00 73.69 105 ILE A O 1
ATOM 846 N N . SER A 1 106 ? 3.226 -7.641 -8.367 1.00 71.31 106 SER A N 1
ATOM 847 C CA . SER A 1 106 ? 3.980 -8.861 -8.673 1.00 71.31 106 SER A CA 1
ATOM 848 C C . SER A 1 106 ? 3.618 -9.455 -10.041 1.00 71.31 106 SER A C 1
ATOM 850 O O . SER A 1 106 ? 4.497 -9.945 -10.750 1.00 71.31 106 SER A O 1
ATOM 852 N N . PHE A 1 107 ? 2.341 -9.414 -10.433 1.00 68.06 107 PHE A N 1
ATOM 853 C CA . PHE A 1 107 ? 1.865 -9.898 -11.732 1.00 68.06 107 PHE A CA 1
ATOM 854 C C . PHE A 1 107 ? 2.311 -8.999 -12.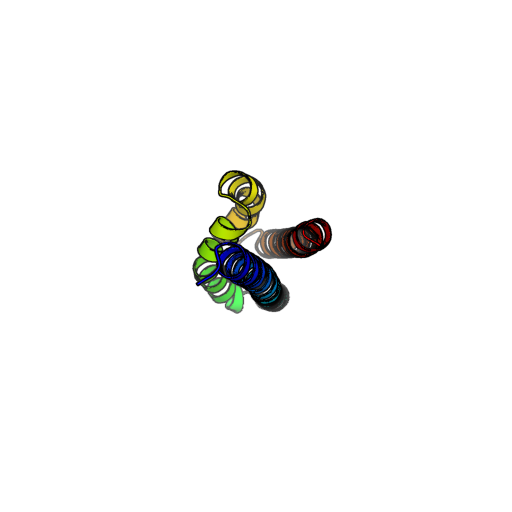890 1.00 68.06 107 PHE A C 1
ATOM 856 O O . PHE A 1 107 ? 2.856 -9.498 -13.873 1.00 68.06 107 PHE A O 1
ATOM 863 N N . SER A 1 108 ? 2.153 -7.680 -12.756 1.00 60.38 108 SER A N 1
ATOM 864 C CA . SER A 1 108 ? 2.584 -6.712 -13.770 1.00 60.38 108 SER A CA 1
ATOM 865 C C . SER A 1 108 ? 4.084 -6.811 -14.041 1.00 60.38 108 SER A C 1
ATOM 867 O O . SER A 1 108 ? 4.501 -6.735 -15.191 1.00 60.38 108 SER A O 1
ATOM 869 N N . PHE A 1 109 ? 4.894 -7.090 -13.014 1.00 61.69 109 PHE A N 1
ATOM 870 C CA . PHE A 1 109 ? 6.315 -7.378 -13.199 1.00 61.69 109 PHE A CA 1
ATOM 871 C C . PHE A 1 109 ? 6.560 -8.680 -13.975 1.00 61.69 109 PHE A C 1
ATOM 873 O O . PHE A 1 109 ? 7.339 -8.677 -14.919 1.00 61.69 109 PHE A O 1
ATOM 880 N N . LYS A 1 110 ? 5.871 -9.781 -13.640 1.00 61.97 110 LYS A N 1
ATOM 881 C CA . LYS A 1 110 ? 6.022 -11.068 -14.351 1.00 61.97 110 LYS A CA 1
ATOM 882 C C . LYS A 1 110 ? 5.662 -11.003 -15.837 1.00 61.97 110 LYS A C 1
ATOM 884 O O . LYS A 1 110 ? 6.227 -11.770 -16.594 1.00 61.97 110 LYS A O 1
ATOM 889 N N . ASN A 1 111 ? 4.744 -10.127 -16.245 1.00 57.16 111 ASN A N 1
ATOM 890 C CA . ASN A 1 111 ? 4.382 -9.955 -17.660 1.00 57.16 111 ASN A CA 1
ATOM 891 C C . ASN A 1 111 ? 5.327 -9.020 -18.435 1.00 57.16 111 ASN A C 1
ATOM 893 O O . ASN A 1 111 ? 5.195 -8.898 -19.651 1.00 57.16 111 ASN A O 1
ATOM 897 N N . LEU A 1 112 ? 6.238 -8.326 -17.746 1.00 53.28 112 LEU A N 1
ATOM 898 C CA . LEU A 1 112 ? 7.226 -7.420 -18.342 1.00 53.28 112 LEU A CA 1
ATOM 899 C C . LEU A 1 112 ? 8.550 -8.124 -18.703 1.00 53.28 112 LEU A C 1
ATOM 901 O O . LEU A 1 112 ? 9.372 -7.519 -19.392 1.00 53.28 112 LEU A O 1
ATOM 905 N N . PHE A 1 113 ? 8.746 -9.371 -18.256 1.00 48.41 113 PHE A N 1
ATOM 906 C CA . PHE A 1 113 ? 9.932 -10.213 -18.475 1.00 48.41 113 PHE A CA 1
ATOM 907 C C . PHE A 1 113 ? 9.539 -11.556 -19.087 1.00 48.41 113 PHE A C 1
ATOM 909 O O . PHE A 1 113 ? 10.375 -12.108 -19.836 1.00 48.41 113 PHE A O 1
#

Sequence (113 aa):
MNRTFIAVIFLFLVIVTAVTSSAYLNRQTDELLTLAEKAFRNEALAPELVTKWEEKQVAFAVFLGHDHFESLNGSVKVLPYLKQEDYREACAEAIVKLEELKSHISFSFKNLF

Solvent-accessible surface area (backbone atoms only — not comparable to full-atom values): 6204 Å² total; per-residue (Å²): 133,60,72,67,59,54,52,52,51,51,51,50,50,53,51,52,51,54,53,51,51,47,55,49,51,48,53,53,38,51,52,50,40,55,39,34,60,48,16,58,77,35,70,86,39,42,64,57,43,44,53,54,45,65,73,45,47,62,62,51,27,70,72,59,35,62,70,57,27,48,67,56,43,66,59,52,60,41,62,87,61,60,65,88,79,54,48,58,59,43,33,52,47,37,41,54,50,44,50,52,49,43,52,47,55,54,46,58,52,63,76,75,110

Nearest PDB structures (foldseek):
  3lg7-assembly1_B  TM=4.529E-01  e=3.979E+00  synthetic construct
  1s94-assembly2_B  TM=4.790E-01  e=6.475E+00  Doryteuthis pealeii
  3gi7-assembly1_A  TM=3.797E-01  e=9.981E+00  Pseudomonas putida KT2440
  3uun-assembly3_B  TM=2.811E-01  e=5.505E+00  Homo sapiens

Foldseek 3Di:
DDPVVVVVVVVVVVLVVLVVLLVVVLVLLVVLLVLLVVCLVPVVSLVVSVVSCVVCLVSLCVNCPVVSSCVLVVQLVLSVVCPPPCNNVSSVSNNVSSVVSSVVSVVVSVVVD

pLDDT: mean 74.24, std 11.4, range [48.41, 90.81]

Secondary structure (DSSP, 8-state):
--HHHHHHHHHHHHHHHHHH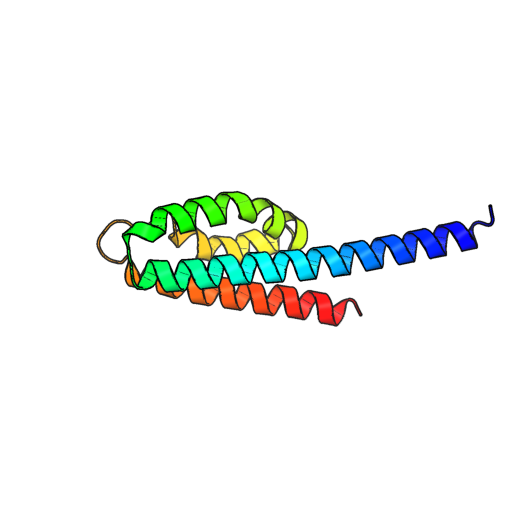HHHHHHHHHHHHHHHHHHHHH-GGGHHHHHHHHHHHHHHHHHHH-HHHHHHHHTTTTTGGG--TTSHHHHHHHHHHHHHHHHHHHHHHHHT--